Protein AF-A0A9E5UUB4-F1 (afdb_monomer)

Nearest PDB structures (foldseek):
  6s37-assembly1_B  TM=6.577E-01  e=2.632E+00  Pseudomonas putida KT2440
  7z3q-assembly2_C  TM=4.438E-01  e=1.078E+00  Homo sapiens
  7z3p-assembly1_A  TM=4.026E-01  e=1.205E+00  Mus musculus

Solvent-accessible surface area (backbone atoms only — not comparable to full-atom values): 4877 Å² total; per-residue (Å²): 133,86,65,63,69,60,49,54,52,47,62,77,74,43,54,73,56,52,51,28,48,55,49,12,52,55,25,32,54,49,12,38,51,27,39,50,54,19,71,79,42,62,73,69,62,14,54,52,31,36,50,54,12,52,54,26,38,49,53,12,43,55,31,14,54,76,66,30,69,70,52,30,53,51,52,53,52,51,40,52,50,56,46,51,53,51,56,57,55,58,67,74,73,115

Secondary structure (DSSP, 8-state):
---HHHHHHHHHHS-HHHHHHHHHHHHHHHHHHHHHHHHH--HHHHHHHHHHHHHHHHHHHHHHHTT-HHHHHHHHHHHHHHHHHHHHHHHTT-

Radius of gyration: 15.9 Å; Cα contacts (8 Å, |Δi|>4): 83; chains: 1; bounding box: 36×37×42 Å

Structure (mmCIF, N/CA/C/O backbone):
data_AF-A0A9E5UUB4-F1
#
_entry.id   AF-A0A9E5UUB4-F1
#
loop_
_atom_site.group_PDB
_atom_site.id
_atom_site.type_symbol
_atom_site.label_atom_id
_atom_site.label_alt_id
_atom_site.label_comp_id
_atom_site.label_asym_id
_atom_site.label_entity_id
_atom_site.label_seq_id
_atom_site.pdbx_PDB_ins_code
_atom_site.Cartn_x
_atom_site.Cartn_y
_atom_site.Cartn_z
_atom_site.occupancy
_atom_site.B_iso_or_equiv
_atom_site.auth_seq_id
_atom_site.auth_comp_id
_atom_site.auth_asym_id
_atom_site.auth_atom_id
_atom_site.pdbx_PDB_model_num
ATOM 1 N N . MET A 1 1 ? -0.481 -21.796 -6.052 1.00 86.88 1 MET A N 1
ATOM 2 C CA . MET A 1 1 ? 0.370 -22.142 -7.212 1.00 86.88 1 MET A CA 1
ATOM 3 C C . MET A 1 1 ? 0.819 -20.839 -7.854 1.00 86.88 1 MET A C 1
ATOM 5 O O . MET A 1 1 ? 0.017 -19.915 -7.868 1.00 86.88 1 MET A O 1
ATOM 9 N N . LEU A 1 2 ? 2.072 -20.733 -8.298 1.00 93.75 2 LEU A N 1
ATOM 10 C CA . LEU A 1 2 ? 2.581 -19.526 -8.962 1.00 93.75 2 LEU A CA 1
ATOM 11 C C . LEU A 1 2 ? 2.049 -19.446 -10.403 1.00 93.75 2 LEU A C 1
ATOM 13 O O . LEU A 1 2 ? 2.042 -20.464 -11.092 1.00 93.75 2 LEU A O 1
ATOM 17 N N . ASP A 1 3 ? 1.641 -18.256 -10.852 1.00 96.38 3 ASP A N 1
ATOM 18 C CA . ASP A 1 3 ? 1.212 -17.998 -12.236 1.00 96.38 3 ASP A CA 1
ATOM 19 C C . ASP A 1 3 ? 2.347 -17.336 -13.032 1.00 96.38 3 ASP A C 1
ATOM 21 O O . ASP A 1 3 ? 2.490 -16.113 -13.094 1.00 96.38 3 ASP A O 1
ATOM 25 N N . VAL A 1 4 ? 3.210 -18.178 -13.599 1.00 97.31 4 VAL A N 1
ATOM 26 C CA . VAL A 1 4 ? 4.411 -17.734 -14.319 1.00 97.31 4 VAL A CA 1
ATOM 27 C C . VAL A 1 4 ? 4.064 -17.062 -15.649 1.00 97.31 4 VAL A C 1
ATOM 29 O O . VAL A 1 4 ? 4.780 -16.157 -16.075 1.00 97.31 4 VAL A O 1
ATOM 32 N N . GLU A 1 5 ? 2.976 -17.462 -16.308 1.00 97.94 5 GLU A N 1
ATOM 33 C CA . GLU A 1 5 ? 2.600 -16.887 -17.602 1.00 97.94 5 GLU A CA 1
ATOM 34 C C . GLU A 1 5 ? 2.077 -15.459 -17.441 1.00 97.94 5 GLU A C 1
ATOM 36 O O . GLU A 1 5 ? 2.468 -14.573 -18.207 1.00 97.94 5 GLU A O 1
ATOM 41 N N . MET A 1 6 ? 1.301 -15.188 -16.386 1.00 96.44 6 MET A N 1
ATOM 42 C CA . MET A 1 6 ? 0.928 -13.813 -16.060 1.00 96.44 6 MET A CA 1
ATOM 43 C C . MET A 1 6 ? 2.149 -12.968 -15.668 1.00 96.44 6 MET A C 1
ATOM 45 O O . MET A 1 6 ? 2.271 -11.828 -16.118 1.00 96.44 6 MET A O 1
ATOM 49 N N . ALA A 1 7 ? 3.096 -13.523 -14.903 1.00 96.94 7 ALA A N 1
ATOM 50 C CA . ALA A 1 7 ? 4.324 -12.809 -14.543 1.00 96.94 7 ALA A CA 1
ATOM 51 C C . ALA A 1 7 ? 5.163 -12.432 -15.779 1.00 96.94 7 ALA A C 1
ATOM 53 O O . ALA A 1 7 ? 5.611 -11.293 -15.899 1.00 96.94 7 ALA A O 1
ATOM 54 N N . LYS A 1 8 ? 5.325 -13.347 -16.747 1.00 98.00 8 LYS A N 1
ATOM 55 C CA . LYS A 1 8 ? 5.992 -13.045 -18.028 1.00 98.00 8 LYS A CA 1
ATOM 56 C C . LYS A 1 8 ? 5.286 -11.921 -18.779 1.00 98.00 8 LYS A C 1
ATOM 58 O O . LYS A 1 8 ? 5.945 -11.034 -19.319 1.00 98.00 8 LYS A O 1
ATOM 63 N N . LEU A 1 9 ? 3.953 -11.951 -18.810 1.00 97.62 9 LEU A N 1
ATOM 64 C CA . LEU A 1 9 ? 3.166 -10.923 -19.478 1.00 97.62 9 LEU A CA 1
ATOM 65 C C . LEU A 1 9 ? 3.360 -9.551 -18.823 1.00 97.62 9 LEU A C 1
ATOM 67 O O . LEU A 1 9 ? 3.539 -8.564 -19.535 1.00 97.62 9 LEU A O 1
ATOM 71 N N . GLU A 1 10 ? 3.361 -9.480 -17.494 1.00 97.25 10 GLU A N 1
ATOM 72 C CA . GLU A 1 10 ? 3.618 -8.234 -16.771 1.00 97.25 10 GLU A CA 1
ATOM 73 C C . GLU A 1 10 ? 5.029 -7.703 -17.039 1.00 97.25 10 GLU A C 1
ATOM 75 O O . GLU A 1 10 ? 5.171 -6.549 -17.444 1.00 97.25 10 GLU A O 1
ATOM 80 N N . LEU A 1 11 ? 6.050 -8.560 -16.933 1.00 97.31 11 LEU A N 1
ATOM 81 C CA . LEU A 1 11 ? 7.446 -8.197 -17.205 1.00 97.31 11 LEU A CA 1
ATOM 82 C C . LEU A 1 11 ? 7.680 -7.754 -18.658 1.00 97.31 11 LEU A C 1
ATOM 84 O O . LEU A 1 11 ? 8.596 -6.983 -18.924 1.00 97.31 11 LEU A O 1
ATOM 88 N N . SER A 1 12 ? 6.852 -8.208 -19.605 1.00 98.00 12 SER A N 1
ATOM 89 C CA . SER A 1 12 ? 6.907 -7.744 -20.999 1.00 98.00 12 SER A CA 1
ATOM 90 C C . SER A 1 12 ? 6.280 -6.362 -21.225 1.00 98.00 12 SER A C 1
ATOM 92 O O . SER A 1 12 ? 6.506 -5.753 -22.269 1.00 98.00 12 SER A O 1
ATOM 94 N N . ARG A 1 13 ? 5.462 -5.875 -20.280 1.00 97.69 13 ARG A N 1
ATOM 95 C CA . ARG A 1 13 ? 4.647 -4.655 -20.424 1.00 97.69 13 ARG A CA 1
ATOM 96 C C . ARG A 1 13 ? 5.051 -3.527 -19.488 1.00 97.69 13 ARG A C 1
ATOM 98 O O . ARG A 1 13 ? 4.777 -2.374 -19.802 1.00 97.69 13 ARG A O 1
ATOM 105 N N . LYS A 1 14 ? 5.636 -3.854 -18.340 1.00 97.62 14 LYS A N 1
ATOM 106 C CA . LYS A 1 14 ? 5.956 -2.908 -17.275 1.00 97.62 14 LYS A CA 1
ATOM 107 C C . LYS A 1 14 ? 7.437 -2.959 -16.950 1.00 97.62 14 LYS A C 1
ATOM 109 O O . LYS A 1 14 ? 8.035 -4.034 -16.913 1.00 97.62 14 LYS A O 1
ATOM 114 N N . SER A 1 15 ? 8.018 -1.799 -16.667 1.00 97.88 15 SER A N 1
ATOM 115 C CA .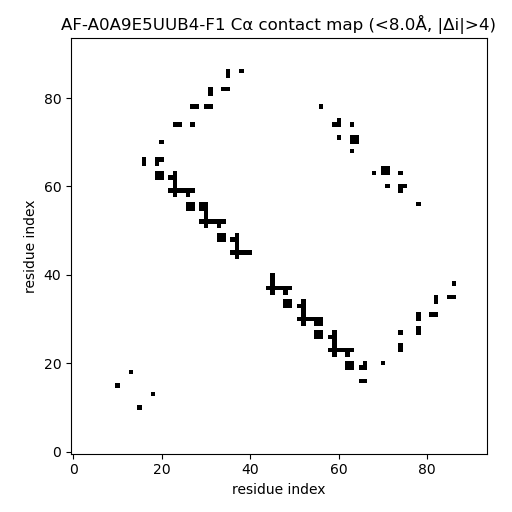 SER A 1 15 ? 9.333 -1.755 -16.038 1.00 97.88 15 SER A CA 1
ATOM 116 C C . SER A 1 15 ? 9.243 -2.202 -14.575 1.00 97.88 15 SER A C 1
ATOM 118 O O . SER A 1 15 ? 8.171 -2.193 -13.969 1.00 97.88 15 SER A O 1
ATOM 120 N N . LEU A 1 16 ? 10.385 -2.542 -13.973 1.00 95.81 16 LEU A N 1
ATOM 121 C CA . LEU A 1 16 ? 10.452 -2.823 -12.537 1.00 95.81 16 LEU A CA 1
ATOM 122 C C . LEU A 1 16 ? 9.928 -1.632 -11.708 1.00 95.81 16 LEU A C 1
ATOM 124 O O . LEU A 1 16 ? 9.190 -1.829 -10.748 1.00 95.81 16 LEU A O 1
ATOM 128 N N . SER A 1 17 ? 10.244 -0.403 -12.127 1.00 97.44 17 SER A N 1
ATOM 129 C CA . SER A 1 17 ? 9.758 0.830 -11.493 1.00 97.44 17 SER A CA 1
ATOM 130 C C . SER A 1 17 ? 8.229 0.951 -11.545 1.00 97.44 17 SER A C 1
ATOM 132 O O . SER A 1 17 ? 7.597 1.281 -10.540 1.00 97.44 17 SER A O 1
ATOM 134 N N . ASP A 1 18 ? 7.615 0.616 -12.684 1.00 98.00 18 ASP A N 1
ATOM 135 C CA . ASP A 1 18 ? 6.152 0.624 -12.829 1.00 98.00 18 ASP A CA 1
ATOM 136 C C . ASP A 1 18 ? 5.504 -0.438 -11.930 1.00 98.00 18 ASP A C 1
ATOM 138 O O . ASP A 1 18 ? 4.508 -0.167 -11.265 1.00 98.00 18 ASP A O 1
ATOM 142 N N . ILE A 1 19 ? 6.103 -1.632 -11.845 1.00 98.25 19 ILE A N 1
ATOM 143 C CA . ILE A 1 19 ? 5.627 -2.711 -10.966 1.00 98.25 19 ILE A CA 1
ATOM 144 C C . ILE A 1 19 ? 5.681 -2.276 -9.496 1.00 98.25 19 ILE A C 1
ATOM 146 O O . ILE A 1 19 ? 4.704 -2.461 -8.766 1.00 98.25 19 ILE A O 1
ATOM 150 N N . HIS A 1 20 ? 6.788 -1.672 -9.049 1.00 97.94 20 HIS A N 1
ATOM 151 C CA . HIS A 1 20 ? 6.885 -1.137 -7.688 1.00 97.94 20 HIS A CA 1
ATOM 152 C C . HIS A 1 20 ? 5.888 -0.002 -7.445 1.00 97.94 20 HIS A C 1
ATOM 154 O O . HIS A 1 20 ? 5.276 0.036 -6.380 1.00 97.94 20 HIS A O 1
ATOM 160 N N . THR A 1 21 ? 5.666 0.869 -8.432 1.00 98.06 21 THR A N 1
ATOM 161 C CA . THR A 1 21 ? 4.676 1.950 -8.337 1.00 98.06 21 THR A CA 1
ATOM 162 C C . THR A 1 21 ? 3.264 1.401 -8.140 1.00 98.06 21 THR A C 1
ATOM 164 O O . THR A 1 21 ? 2.589 1.771 -7.179 1.00 98.06 21 THR A O 1
ATOM 167 N N . ASP A 1 22 ? 2.828 0.472 -8.993 1.00 98.00 22 ASP A N 1
ATOM 168 C CA . ASP A 1 22 ? 1.507 -0.158 -8.890 1.00 98.00 22 ASP A CA 1
ATOM 169 C C . ASP A 1 22 ? 1.339 -0.909 -7.564 1.00 98.00 22 ASP A C 1
ATOM 171 O O . ASP A 1 22 ? 0.285 -0.857 -6.923 1.00 98.00 22 ASP A O 1
ATOM 175 N N . THR A 1 23 ? 2.392 -1.606 -7.132 1.00 98.00 23 THR A N 1
ATOM 176 C CA . THR A 1 23 ? 2.368 -2.385 -5.892 1.00 98.00 23 THR A CA 1
ATOM 177 C C . THR A 1 23 ? 2.289 -1.482 -4.663 1.00 98.00 23 THR A C 1
ATOM 179 O O . THR A 1 23 ? 1.496 -1.761 -3.762 1.00 98.00 23 THR A O 1
ATOM 182 N N . ALA A 1 24 ? 3.025 -0.365 -4.651 1.00 98.12 24 ALA A N 1
ATOM 183 C CA . ALA A 1 24 ? 2.950 0.636 -3.592 1.00 98.12 24 ALA A CA 1
ATOM 184 C C . ALA A 1 24 ? 1.523 1.183 -3.439 1.00 98.12 24 ALA A C 1
ATOM 186 O O . ALA A 1 24 ? 0.963 1.150 -2.343 1.00 98.12 24 ALA A O 1
ATOM 187 N N . TRP A 1 25 ? 0.886 1.595 -4.541 1.00 98.06 25 TRP A N 1
ATOM 188 C CA . TRP A 1 25 ? -0.497 2.089 -4.516 1.00 98.06 25 TRP A CA 1
ATOM 189 C C . TRP A 1 25 ? -1.508 1.026 -4.084 1.00 98.06 25 TRP A C 1
ATOM 191 O O . TRP A 1 25 ? -2.452 1.326 -3.347 1.00 98.06 25 TRP A O 1
ATOM 201 N N . LYS A 1 26 ? -1.312 -0.231 -4.494 1.00 98.31 26 LYS A N 1
ATOM 202 C CA . LYS A 1 26 ? -2.173 -1.346 -4.084 1.00 98.31 26 LYS A CA 1
ATOM 203 C C . LYS A 1 26 ? -2.111 -1.591 -2.576 1.00 98.31 26 LYS A C 1
ATOM 205 O O . LYS A 1 26 ? -3.151 -1.821 -1.959 1.00 98.31 26 LYS A O 1
ATOM 210 N N . TRP A 1 27 ? -0.921 -1.541 -1.981 1.00 98.50 27 TRP A N 1
ATOM 211 C CA . TRP A 1 27 ? -0.756 -1.666 -0.533 1.00 98.50 27 TRP A CA 1
ATOM 212 C C . TRP A 1 27 ? -1.276 -0.441 0.222 1.00 98.50 27 TRP A C 1
ATOM 214 O O . TRP A 1 27 ? -2.004 -0.616 1.196 1.00 98.50 27 TRP A O 1
ATOM 224 N N . ALA A 1 28 ? -1.033 0.775 -0.275 1.00 97.75 28 ALA A N 1
ATOM 225 C CA . ALA A 1 28 ? -1.585 1.996 0.315 1.00 97.75 28 ALA A CA 1
ATOM 226 C C . ALA A 1 28 ? -3.121 1.975 0.337 1.00 97.75 28 ALA A C 1
ATOM 228 O O . ALA A 1 28 ? -3.734 2.255 1.361 1.00 97.75 28 ALA A O 1
ATOM 229 N N . SER A 1 29 ? -3.753 1.518 -0.749 1.00 97.44 29 SER A N 1
ATOM 230 C CA . SER A 1 29 ? -5.214 1.362 -0.815 1.00 97.44 29 SER A CA 1
ATOM 231 C C . SER A 1 29 ? -5.741 0.391 0.250 1.00 97.44 29 SER A C 1
ATOM 233 O O . SER A 1 29 ? -6.783 0.628 0.860 1.00 97.44 29 SER A O 1
ATOM 235 N N . ARG A 1 30 ? -5.015 -0.707 0.504 1.00 98.31 30 ARG A N 1
ATOM 236 C CA . ARG A 1 30 ? -5.355 -1.659 1.575 1.00 98.31 30 ARG A CA 1
ATOM 237 C C . ARG A 1 30 ? -5.178 -1.032 2.955 1.00 98.31 30 ARG A C 1
ATOM 239 O O . ARG A 1 30 ? -6.015 -1.281 3.817 1.00 98.31 30 ARG A O 1
ATOM 246 N N . ALA A 1 31 ? -4.136 -0.223 3.149 1.00 97.75 31 ALA A N 1
ATOM 247 C CA . ALA A 1 31 ? -3.915 0.522 4.384 1.00 97.75 31 ALA A CA 1
ATOM 248 C C . ALA A 1 31 ? -5.079 1.483 4.665 1.00 97.75 31 ALA A C 1
ATOM 250 O O . ALA A 1 31 ? -5.690 1.386 5.729 1.00 97.75 31 ALA A O 1
ATOM 251 N N . CYS A 1 32 ? -5.462 2.318 3.687 1.00 96.56 32 CYS A N 1
ATOM 252 C CA . CYS A 1 32 ? -6.621 3.212 3.790 1.00 96.56 32 CYS A CA 1
ATOM 253 C C . CYS A 1 32 ? -7.890 2.443 4.176 1.00 96.56 32 CYS A C 1
ATOM 255 O O . CYS A 1 32 ? -8.554 2.791 5.151 1.00 96.56 32 CYS A O 1
ATOM 257 N N . ALA A 1 33 ? -8.200 1.359 3.457 1.00 96.44 33 ALA A N 1
ATOM 258 C CA . ALA A 1 33 ? -9.384 0.550 3.730 1.00 96.44 33 ALA A CA 1
ATOM 259 C C . ALA A 1 33 ? -9.357 -0.069 5.139 1.00 96.44 33 ALA A C 1
ATOM 261 O O . ALA A 1 33 ? -10.366 -0.059 5.840 1.00 96.44 33 ALA A O 1
ATOM 262 N N . ALA A 1 34 ? -8.210 -0.587 5.587 1.00 97.00 34 ALA A N 1
ATOM 263 C CA . ALA A 1 34 ? -8.071 -1.150 6.927 1.00 97.00 34 ALA A CA 1
ATOM 264 C C . ALA A 1 34 ? -8.257 -0.084 8.016 1.00 97.00 34 ALA A C 1
ATOM 266 O O . ALA A 1 34 ? -8.978 -0.322 8.987 1.00 97.00 34 ALA A O 1
ATOM 267 N N . PHE A 1 35 ? -7.687 1.108 7.832 1.00 96.12 35 PHE A N 1
ATOM 268 C CA . PHE A 1 35 ? -7.896 2.215 8.756 1.00 96.12 35 PHE A CA 1
ATOM 269 C C . PHE A 1 35 ? -9.359 2.656 8.805 1.00 96.12 35 PHE A C 1
ATOM 271 O O . PHE A 1 35 ? -9.893 2.801 9.902 1.00 96.12 35 PHE A O 1
ATOM 278 N N . GLN A 1 36 ? -10.034 2.791 7.662 1.00 93.62 36 GLN A N 1
ATOM 279 C CA . GLN A 1 36 ? -11.461 3.131 7.608 1.00 93.62 36 GLN A CA 1
ATOM 280 C C . GLN A 1 36 ? -12.321 2.091 8.336 1.00 93.62 36 GLN A C 1
ATOM 282 O O . GLN A 1 36 ? -13.061 2.447 9.249 1.00 93.62 36 GLN A O 1
ATOM 287 N N . ILE A 1 37 ? -12.134 0.799 8.042 1.00 94.88 37 ILE A N 1
ATOM 288 C CA . ILE A 1 37 ? -12.837 -0.290 8.742 1.00 94.88 37 ILE A CA 1
ATOM 289 C C . ILE A 1 37 ? -12.549 -0.239 10.251 1.00 94.88 37 ILE A C 1
ATOM 291 O O . ILE A 1 37 ? -13.438 -0.475 11.063 1.00 94.88 37 ILE A O 1
ATOM 295 N N . SER A 1 38 ? -11.324 0.103 10.666 1.00 96.06 38 SER A N 1
ATOM 296 C CA . SER A 1 38 ? -10.996 0.225 12.093 1.00 96.06 38 SER A CA 1
ATOM 297 C C . SER A 1 38 ? -11.820 1.305 12.809 1.00 96.06 38 SER A C 1
ATOM 299 O O . SER A 1 38 ? -12.090 1.169 14.003 1.00 96.06 38 SER A O 1
ATOM 301 N N . LEU A 1 39 ? -12.249 2.357 12.103 1.00 93.56 39 LEU A N 1
ATOM 302 C CA . LEU A 1 39 ? -13.089 3.412 12.671 1.00 93.56 39 LEU A CA 1
ATOM 303 C C . LEU A 1 39 ? -14.525 2.939 12.932 1.00 93.56 39 LEU A C 1
ATOM 305 O O . LEU A 1 39 ? -15.152 3.418 13.872 1.00 93.56 39 LEU A O 1
ATOM 309 N N . GLU A 1 40 ? -15.009 1.974 12.150 1.00 93.19 40 GLU A N 1
ATOM 310 C CA . GLU A 1 40 ? -16.339 1.362 12.284 1.00 93.19 40 GLU A CA 1
ATOM 311 C C . GLU A 1 40 ? -16.388 0.273 13.373 1.00 93.19 40 GLU A C 1
ATOM 313 O O . GLU A 1 40 ? -17.459 -0.133 13.826 1.00 93.19 40 GLU A O 1
ATOM 318 N N . LEU A 1 41 ? -15.223 -0.220 13.802 1.00 94.44 41 LEU A N 1
ATOM 319 C CA . LEU A 1 41 ? -15.085 -1.282 14.796 1.00 94.44 41 LEU A CA 1
ATOM 320 C C . LEU A 1 41 ? -14.874 -0.729 16.214 1.00 94.44 41 LEU A C 1
ATOM 322 O O . LEU A 1 41 ? -14.520 0.429 16.432 1.00 94.44 41 LEU A O 1
ATOM 326 N N . THR A 1 42 ? -15.030 -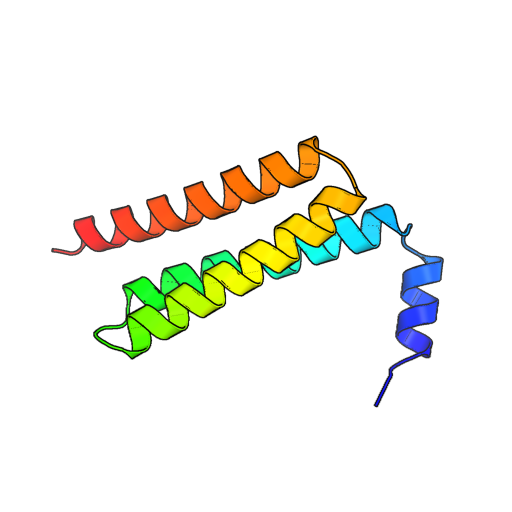1.598 17.217 1.00 94.44 42 THR A N 1
ATOM 327 C CA . THR A 1 42 ? -14.761 -1.281 18.628 1.00 94.44 42 THR A CA 1
ATOM 328 C C . THR A 1 42 ? -13.868 -2.331 19.291 1.00 94.44 42 THR A C 1
ATOM 330 O O . THR A 1 42 ? -13.675 -3.439 18.779 1.00 94.44 42 THR A O 1
ATOM 333 N N . GLY A 1 43 ? -13.286 -1.967 20.439 1.00 93.75 43 GLY A N 1
ATOM 334 C CA . GLY A 1 43 ? -12.471 -2.865 21.258 1.00 93.75 43 GLY A CA 1
ATOM 335 C C . GLY A 1 43 ? -11.270 -3.455 20.512 1.00 93.75 43 GLY A C 1
ATOM 336 O O . GLY A 1 43 ? -10.599 -2.772 19.742 1.00 93.75 43 GLY A O 1
ATOM 337 N N . VAL A 1 44 ? -11.007 -4.743 20.740 1.00 95.31 44 VAL A N 1
ATOM 338 C CA . VAL A 1 44 ? -9.841 -5.452 20.181 1.00 95.31 44 VAL A CA 1
ATOM 339 C C . VAL A 1 44 ? -9.863 -5.486 18.649 1.00 95.31 44 VAL A C 1
ATOM 341 O O . VAL A 1 44 ? -8.822 -5.307 18.025 1.00 95.31 44 VAL A O 1
ATOM 344 N N . ASN A 1 45 ? -11.036 -5.644 18.029 1.00 95.31 45 ASN A N 1
ATOM 345 C CA . ASN A 1 45 ? -11.153 -5.716 16.568 1.00 95.31 45 ASN A CA 1
ATOM 346 C C . ASN A 1 45 ? -10.728 -4.407 15.890 1.00 95.31 45 ASN A C 1
ATOM 348 O O . ASN A 1 45 ? -10.093 -4.444 14.838 1.00 95.31 45 ASN A O 1
ATOM 352 N N . LYS A 1 46 ? -11.015 -3.258 16.519 1.00 95.75 46 LYS A N 1
ATOM 353 C CA . LYS A 1 46 ? -10.513 -1.954 16.066 1.00 95.75 46 LYS A CA 1
ATOM 354 C C . LYS A 1 46 ? -8.989 -1.916 16.077 1.00 95.75 46 LYS A C 1
ATOM 356 O O . LYS A 1 46 ? -8.385 -1.574 15.067 1.00 95.75 46 LYS A O 1
ATOM 361 N N . SER A 1 47 ? -8.372 -2.293 17.197 1.00 94.94 47 SER A N 1
ATOM 362 C CA . SER A 1 47 ? -6.912 -2.297 17.331 1.00 94.94 47 SER A CA 1
ATOM 363 C C . SER A 1 47 ? -6.240 -3.241 16.333 1.00 94.94 47 SER A C 1
ATOM 365 O O . SER A 1 47 ? -5.250 -2.857 15.719 1.00 94.94 47 SER A O 1
ATOM 367 N N . LEU A 1 48 ? -6.800 -4.438 16.125 1.00 97.75 48 LEU A N 1
ATOM 368 C CA . LEU A 1 48 ? -6.289 -5.397 15.143 1.00 97.75 48 LEU A CA 1
ATOM 369 C C . LEU A 1 48 ? -6.359 -4.832 13.724 1.00 97.75 48 LEU A C 1
ATOM 371 O O . LEU A 1 48 ? -5.354 -4.828 13.020 1.00 97.75 48 LEU A O 1
ATOM 375 N N . LYS A 1 49 ? -7.512 -4.286 13.322 1.00 97.81 49 LYS A N 1
ATOM 376 C CA . LYS A 1 49 ? -7.672 -3.739 11.971 1.00 97.81 49 LYS A CA 1
ATOM 377 C C . LYS A 1 49 ? -6.797 -2.511 11.727 1.00 97.81 49 LYS A C 1
ATOM 379 O O . LYS A 1 49 ? -6.261 -2.344 10.636 1.00 97.81 49 LYS A O 1
ATOM 384 N N . PHE A 1 50 ? -6.613 -1.678 12.748 1.00 95.25 50 PHE A N 1
ATOM 385 C CA . PHE A 1 50 ? -5.686 -0.555 12.676 1.00 95.25 50 PHE A CA 1
ATOM 386 C C . PHE A 1 50 ? -4.235 -1.030 12.514 1.00 95.25 50 PHE A C 1
ATOM 388 O O . PHE A 1 50 ? -3.522 -0.502 11.665 1.00 95.25 50 PHE A O 1
ATOM 395 N N . SER A 1 51 ? -3.816 -2.056 13.264 1.00 97.38 51 SER A N 1
ATOM 396 C CA . SER A 1 51 ? -2.486 -2.665 13.119 1.00 97.38 51 SER A CA 1
ATOM 397 C C . SER A 1 51 ? -2.267 -3.231 11.713 1.00 97.38 51 SER A C 1
ATOM 399 O O . SER A 1 51 ? -1.244 -2.941 11.106 1.00 97.38 51 SER A O 1
ATOM 401 N N . GLU A 1 52 ? -3.247 -3.949 11.150 1.00 98.19 52 GLU A N 1
ATOM 402 C CA . GLU A 1 52 ? -3.173 -4.433 9.760 1.00 98.19 52 GLU A CA 1
ATOM 403 C C . GLU A 1 52 ? -2.970 -3.282 8.761 1.00 98.19 52 GLU A C 1
ATOM 405 O O . GLU A 1 52 ? -2.212 -3.408 7.800 1.00 98.19 52 GLU A O 1
ATOM 410 N N . GLY A 1 53 ? -3.623 -2.137 8.988 1.00 97.44 53 GLY A N 1
ATOM 411 C CA . GLY A 1 53 ? -3.421 -0.945 8.168 1.00 97.44 53 GLY A CA 1
ATOM 412 C C . GLY A 1 53 ? -1.996 -0.393 8.252 1.00 97.44 53 GLY A C 1
ATOM 413 O O . GLY A 1 53 ? -1.448 0.031 7.235 1.00 97.44 53 GLY A O 1
ATOM 414 N N . GLN A 1 54 ? -1.367 -0.440 9.432 1.00 97.25 54 GLN A N 1
ATOM 415 C CA . GLN A 1 54 ? 0.035 -0.042 9.598 1.00 97.25 54 GLN A CA 1
ATOM 416 C C . GLN A 1 54 ? 0.981 -0.977 8.843 1.00 97.25 54 GLN A C 1
ATOM 418 O O . GLN A 1 54 ? 1.890 -0.488 8.172 1.00 97.25 54 GLN A O 1
ATOM 423 N N . ASP A 1 55 ? 0.732 -2.286 8.889 1.00 98.38 55 ASP A N 1
ATOM 424 C CA . ASP A 1 55 ? 1.525 -3.276 8.154 1.00 98.38 55 ASP A CA 1
ATOM 425 C C . ASP A 1 55 ? 1.435 -3.027 6.640 1.00 98.38 55 ASP A C 1
ATOM 427 O O . ASP A 1 55 ? 2.451 -2.928 5.953 1.00 98.38 55 ASP A O 1
ATOM 431 N N . TYR A 1 56 ? 0.223 -2.811 6.114 1.00 98.44 56 TYR A N 1
ATOM 432 C CA . TYR A 1 56 ? 0.023 -2.486 4.697 1.00 98.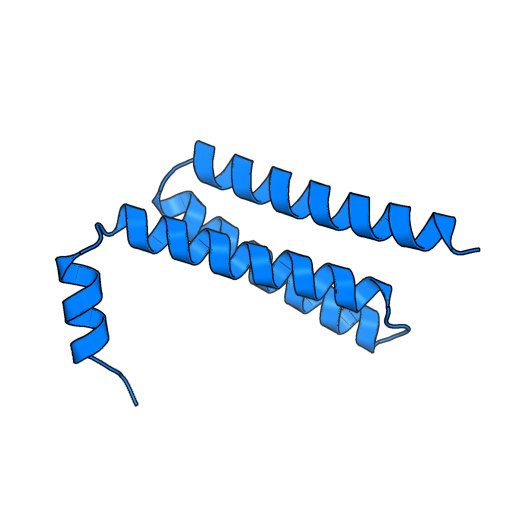44 56 TYR A CA 1
ATOM 433 C C . TYR A 1 56 ? 0.664 -1.160 4.289 1.00 98.44 56 TYR A C 1
ATOM 435 O O . TYR A 1 56 ? 1.184 -1.044 3.179 1.00 98.44 56 TYR A O 1
ATOM 443 N N . LEU A 1 57 ? 0.654 -0.155 5.166 1.00 97.69 57 LEU A N 1
ATOM 444 C CA . LEU A 1 57 ? 1.362 1.095 4.910 1.00 97.69 57 LEU A CA 1
ATOM 445 C C . LEU A 1 57 ? 2.881 0.870 4.876 1.00 97.69 57 LEU A C 1
ATOM 447 O O . LEU A 1 57 ? 3.556 1.463 4.039 1.00 97.69 57 LEU A O 1
ATOM 451 N N . GLY A 1 58 ? 3.417 0.004 5.740 1.00 97.00 58 GLY A N 1
ATOM 452 C CA . GLY A 1 58 ? 4.821 -0.411 5.706 1.00 97.00 58 GLY A CA 1
ATOM 453 C C . GLY A 1 58 ? 5.220 -0.986 4.345 1.00 97.00 58 GLY A C 1
ATOM 454 O O . GLY A 1 58 ? 6.142 -0.473 3.712 1.00 97.00 58 GLY A O 1
ATOM 455 N N . GLU A 1 59 ? 4.453 -1.958 3.846 1.00 98.50 59 GLU A N 1
ATOM 456 C CA . GLU A 1 59 ? 4.647 -2.559 2.516 1.00 98.50 59 GLU A CA 1
ATOM 457 C C . GLU A 1 59 ? 4.573 -1.511 1.393 1.00 98.50 59 GLU A C 1
ATOM 459 O O . GLU A 1 59 ? 5.406 -1.473 0.483 1.00 98.50 59 GLU A O 1
ATOM 464 N N . ALA A 1 60 ? 3.597 -0.600 1.464 1.00 98.31 60 ALA A N 1
ATOM 465 C CA . ALA A 1 60 ? 3.451 0.471 0.483 1.00 98.31 60 ALA A CA 1
ATOM 466 C C . ALA A 1 60 ? 4.695 1.369 0.426 1.00 98.31 60 ALA A C 1
ATOM 468 O O . ALA A 1 60 ? 5.183 1.690 -0.661 1.00 98.31 60 ALA A O 1
ATOM 469 N N . LYS A 1 61 ? 5.225 1.748 1.595 1.00 97.88 61 LYS A N 1
ATOM 470 C CA . LYS A 1 61 ? 6.434 2.571 1.717 1.00 97.88 61 LYS A CA 1
ATOM 471 C C . LYS A 1 61 ? 7.672 1.845 1.212 1.00 97.88 61 LYS A C 1
ATOM 473 O O . LYS A 1 61 ? 8.484 2.462 0.524 1.00 97.88 61 LYS A O 1
ATOM 478 N N . GLU A 1 62 ? 7.807 0.552 1.504 1.00 98.06 62 GLU A N 1
ATOM 479 C CA . GLU A 1 62 ? 8.924 -0.251 1.011 1.00 98.06 62 GLU A CA 1
ATOM 480 C C . GLU A 1 62 ? 8.952 -0.246 -0.520 1.00 98.06 62 GLU A C 1
ATOM 482 O O . GLU A 1 62 ? 9.954 0.159 -1.111 1.00 98.06 62 GLU A O 1
ATOM 487 N N . HIS A 1 63 ? 7.834 -0.570 -1.175 1.00 98.00 63 HIS A N 1
ATOM 488 C CA . HIS A 1 63 ? 7.757 -0.542 -2.636 1.00 98.00 63 HIS A CA 1
ATOM 489 C C . HIS A 1 63 ? 7.956 0.866 -3.212 1.00 98.00 63 HIS A C 1
ATOM 491 O O . HIS A 1 63 ? 8.673 1.017 -4.201 1.00 98.00 63 HIS A O 1
ATOM 497 N N . ALA A 1 64 ? 7.387 1.901 -2.590 1.00 97.25 64 ALA A N 1
ATOM 498 C CA . ALA A 1 64 ? 7.566 3.280 -3.037 1.00 97.25 64 ALA A CA 1
ATOM 499 C C . ALA A 1 64 ? 9.036 3.730 -2.967 1.00 97.25 64 ALA A C 1
ATOM 501 O O . ALA A 1 64 ? 9.521 4.416 -3.870 1.00 97.25 64 ALA A O 1
ATOM 502 N N . SER A 1 65 ? 9.766 3.297 -1.933 1.00 96.94 65 SER A N 1
ATOM 503 C CA . SER A 1 65 ? 11.183 3.624 -1.747 1.00 96.94 65 SER A CA 1
ATOM 504 C C . SER A 1 65 ? 12.087 3.054 -2.846 1.00 96.94 65 SER A C 1
ATOM 506 O O . SER A 1 65 ? 13.099 3.672 -3.173 1.00 96.94 65 SER A O 1
ATOM 508 N N . GLN A 1 66 ? 11.691 1.938 -3.475 1.00 97.12 66 GLN A N 1
ATOM 509 C CA . GLN A 1 66 ? 12.406 1.346 -4.616 1.00 97.12 66 GLN A CA 1
ATOM 510 C C . GLN A 1 66 ? 12.287 2.192 -5.896 1.00 97.12 66 GLN A C 1
ATOM 512 O O . GLN A 1 66 ? 13.096 2.043 -6.809 1.00 97.12 66 GLN A O 1
ATOM 517 N N . VAL A 1 67 ? 11.287 3.078 -5.974 1.00 95.88 67 VAL A N 1
ATOM 518 C CA . VAL A 1 67 ? 11.071 3.996 -7.106 1.00 95.88 67 VAL A CA 1
ATOM 519 C C . VAL A 1 67 ? 11.734 5.345 -6.838 1.00 95.88 67 VAL A C 1
ATOM 521 O O . VAL A 1 67 ? 12.411 5.893 -7.707 1.00 95.88 67 VAL A O 1
ATOM 524 N N . GLY A 1 68 ? 11.540 5.893 -5.635 1.00 93.38 68 GLY A N 1
ATOM 525 C CA . GLY A 1 68 ? 12.165 7.141 -5.205 1.00 93.38 68 GLY A CA 1
ATOM 526 C C . GLY A 1 68 ? 11.376 7.895 -4.134 1.00 93.38 68 GLY A C 1
ATOM 527 O O . GLY A 1 68 ? 10.201 7.628 -3.878 1.00 93.38 68 GLY A O 1
ATOM 528 N N . SER A 1 69 ? 12.022 8.897 -3.532 1.00 91.94 69 SER A N 1
ATOM 529 C CA . SER A 1 69 ? 11.476 9.674 -2.407 1.00 91.94 69 SER A CA 1
ATOM 530 C C . SER A 1 69 ? 10.164 10.397 -2.724 1.00 91.94 69 SER A C 1
ATOM 532 O O . SER A 1 69 ? 9.302 10.491 -1.857 1.00 91.94 69 SER A O 1
ATOM 534 N N . ILE A 1 70 ? 9.971 10.850 -3.968 1.00 94.81 70 ILE A N 1
ATOM 535 C CA . ILE A 1 70 ? 8.740 11.545 -4.379 1.00 94.81 70 ILE A CA 1
ATOM 536 C C . ILE A 1 70 ? 7.522 10.615 -4.299 1.00 94.81 70 ILE A C 1
ATOM 538 O O . ILE A 1 70 ? 6.442 11.048 -3.904 1.00 94.81 70 ILE A O 1
ATOM 542 N N . LEU A 1 71 ? 7.657 9.344 -4.698 1.00 94.81 71 LEU A N 1
ATOM 543 C CA . LEU A 1 71 ? 6.535 8.407 -4.610 1.00 94.81 71 LEU A CA 1
ATOM 544 C C . LEU A 1 71 ? 6.236 8.059 -3.149 1.00 94.81 71 LEU A C 1
ATOM 546 O O . LEU A 1 71 ? 5.070 7.998 -2.773 1.00 94.81 71 LEU A O 1
ATOM 550 N N . LEU A 1 72 ? 7.277 7.886 -2.331 1.00 93.56 72 LEU A N 1
ATOM 551 C CA . LEU A 1 72 ? 7.135 7.640 -0.897 1.00 93.56 72 LEU A CA 1
ATOM 552 C C . LEU A 1 72 ? 6.329 8.753 -0.210 1.00 93.56 72 LEU A C 1
ATOM 554 O O . LEU A 1 72 ? 5.346 8.464 0.468 1.00 93.56 72 LEU A O 1
ATOM 558 N N . GLU A 1 73 ? 6.687 10.014 -0.460 1.00 93.81 73 GLU A N 1
ATOM 559 C CA . GLU A 1 73 ? 5.977 11.177 0.084 1.00 93.81 73 GLU A CA 1
ATOM 560 C C . GLU A 1 73 ? 4.506 11.209 -0.366 1.00 93.81 73 GLU A C 1
ATOM 562 O O . GLU A 1 73 ? 3.604 11.428 0.443 1.00 93.81 73 GLU A O 1
ATOM 567 N N . LYS A 1 74 ? 4.229 10.912 -1.644 1.00 95.81 74 LYS A N 1
ATOM 568 C CA . LYS A 1 74 ? 2.850 10.839 -2.160 1.00 95.81 74 LYS A CA 1
ATOM 569 C C . LYS A 1 74 ? 2.010 9.775 -1.455 1.00 95.81 74 LYS A C 1
ATOM 571 O O . LYS A 1 74 ? 0.841 10.030 -1.176 1.00 95.81 74 LYS A O 1
ATOM 576 N N . ILE A 1 75 ? 2.584 8.604 -1.179 1.00 95.38 75 ILE A N 1
ATOM 577 C CA . ILE A 1 75 ? 1.900 7.510 -0.473 1.00 95.38 75 ILE A CA 1
ATOM 578 C C . ILE A 1 75 ? 1.567 7.920 0.965 1.00 95.38 75 ILE A C 1
ATOM 580 O O . ILE A 1 75 ? 0.453 7.672 1.433 1.00 95.38 75 ILE A O 1
ATOM 584 N N . GLU A 1 76 ? 2.501 8.576 1.656 1.00 90.06 76 GLU A N 1
ATOM 585 C CA . GLU A 1 76 ? 2.296 9.070 3.020 1.00 90.06 76 GLU A CA 1
ATOM 586 C C . GLU A 1 76 ? 1.190 10.123 3.093 1.00 90.06 76 GLU A C 1
ATOM 588 O O . GLU A 1 76 ? 0.279 9.998 3.914 1.00 90.06 76 GLU A O 1
ATOM 593 N N . ILE A 1 77 ? 1.238 11.118 2.202 1.00 92.38 77 ILE A N 1
ATOM 594 C CA . ILE A 1 77 ? 0.237 12.188 2.139 1.00 92.38 77 ILE A CA 1
ATOM 595 C C . ILE A 1 77 ? -1.146 11.613 1.828 1.00 92.38 7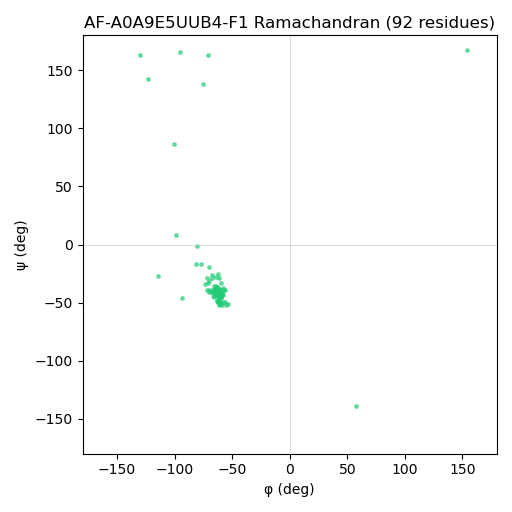7 ILE A C 1
ATOM 597 O O . ILE A 1 77 ? -2.097 11.908 2.549 1.00 92.38 77 ILE A O 1
ATOM 601 N N . ALA A 1 78 ? -1.264 10.780 0.789 1.00 92.00 78 ALA A N 1
ATOM 602 C CA . ALA A 1 78 ? -2.552 10.233 0.364 1.00 92.00 78 ALA A CA 1
ATOM 603 C C . ALA A 1 78 ? -3.199 9.380 1.465 1.00 92.00 78 ALA A C 1
ATOM 605 O O . ALA A 1 78 ? -4.358 9.593 1.812 1.00 92.00 78 ALA A O 1
ATOM 606 N N . THR A 1 79 ? -2.430 8.470 2.072 1.00 90.56 79 THR A N 1
ATOM 607 C CA . THR A 1 79 ? -2.951 7.582 3.123 1.00 90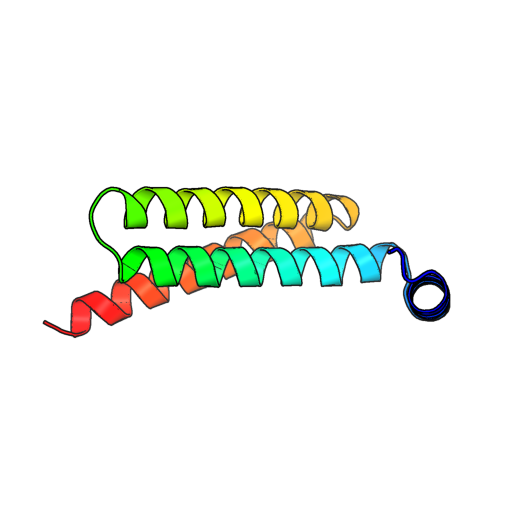.56 79 THR A CA 1
ATOM 608 C C . THR A 1 79 ? -3.370 8.366 4.369 1.00 90.56 79 THR A C 1
ATOM 610 O O . THR A 1 79 ? -4.391 8.061 4.986 1.00 90.56 79 THR A O 1
ATOM 613 N N . GLY A 1 80 ? -2.595 9.389 4.745 1.00 86.25 80 GLY A N 1
ATOM 614 C CA . GLY A 1 80 ? -2.923 10.259 5.873 1.00 86.25 80 GLY A CA 1
ATOM 615 C C . GLY A 1 80 ? -4.183 11.090 5.631 1.00 86.25 80 GLY A C 1
ATOM 616 O O . GLY A 1 80 ? -5.043 11.157 6.509 1.00 86.25 80 GLY A O 1
ATOM 617 N N . GLN A 1 81 ? -4.313 11.683 4.442 1.00 87.19 81 GLN A N 1
ATOM 618 C CA . GLN A 1 81 ? -5.474 12.492 4.068 1.00 87.19 81 GLN A CA 1
ATOM 619 C C . GLN A 1 81 ? -6.762 11.658 4.060 1.00 87.19 81 GLN A C 1
ATOM 621 O O . GLN A 1 81 ? -7.724 12.035 4.726 1.00 87.19 81 GLN A O 1
ATOM 626 N N . ASP A 1 82 ? -6.754 10.491 3.409 1.00 86.62 82 ASP A N 1
ATOM 627 C CA . ASP A 1 82 ? -7.925 9.604 3.341 1.00 86.62 82 ASP A CA 1
ATOM 628 C C . ASP A 1 82 ? -8.390 9.144 4.730 1.00 86.62 82 ASP A C 1
ATOM 630 O O . ASP A 1 82 ? -9.592 9.044 4.997 1.00 86.62 82 ASP A O 1
ATOM 634 N N . PHE A 1 83 ? -7.449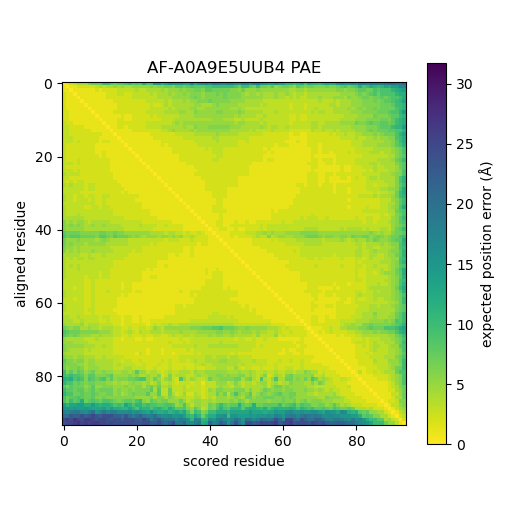 8.856 5.635 1.00 84.31 83 PHE A N 1
ATOM 635 C CA . PHE A 1 83 ? -7.787 8.485 7.007 1.00 84.31 83 PHE A CA 1
ATOM 636 C C . PHE A 1 83 ? -8.422 9.648 7.777 1.00 84.31 83 PHE A C 1
ATOM 638 O O . PHE A 1 83 ? -9.424 9.454 8.470 1.00 84.31 83 PHE 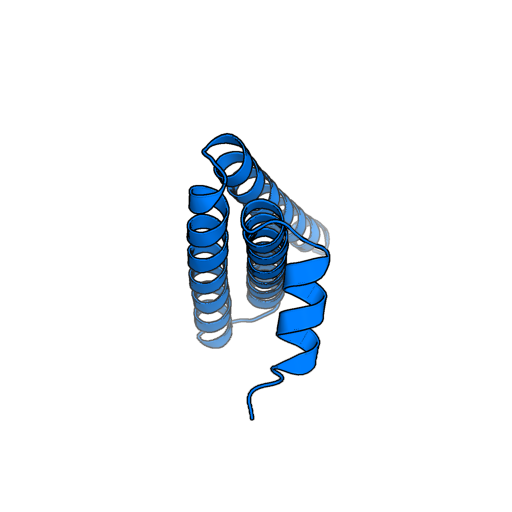A O 1
ATOM 645 N N . MET A 1 84 ? -7.865 10.855 7.647 1.00 84.69 84 MET A N 1
ATOM 646 C CA . MET A 1 84 ? -8.403 12.051 8.298 1.00 84.69 84 MET A CA 1
ATOM 647 C C . MET A 1 84 ? -9.796 12.407 7.778 1.00 84.69 84 MET A C 1
ATOM 649 O O . MET A 1 84 ? -10.681 12.715 8.577 1.00 84.69 84 MET A O 1
ATOM 653 N N . ASP A 1 85 ? -10.020 12.315 6.469 1.00 86.25 85 ASP A N 1
ATOM 654 C CA . ASP A 1 85 ? -11.328 12.580 5.868 1.00 86.25 85 ASP A CA 1
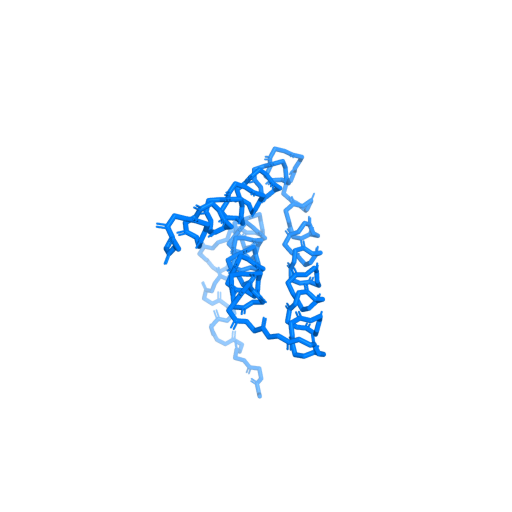ATOM 655 C C . ASP A 1 85 ? -12.384 11.583 6.359 1.00 86.25 85 ASP A C 1
ATOM 657 O O . ASP A 1 85 ? -13.494 11.981 6.730 1.00 86.25 85 ASP A O 1
ATOM 661 N N . ALA A 1 86 ? -12.027 10.299 6.459 1.00 82.00 86 ALA A N 1
ATOM 662 C CA . ALA A 1 86 ? -12.902 9.283 7.033 1.00 82.00 86 ALA A CA 1
ATOM 663 C C . ALA A 1 86 ? -13.237 9.576 8.504 1.00 82.00 86 ALA A C 1
ATOM 665 O O . ALA A 1 86 ? -14.408 9.538 8.888 1.00 82.00 86 ALA A O 1
ATOM 666 N N . LEU A 1 87 ? -12.240 9.944 9.315 1.00 82.56 87 LEU A N 1
ATOM 667 C CA . LEU A 1 87 ? -12.439 10.305 10.719 1.00 82.56 87 LEU A CA 1
ATOM 668 C C . LEU A 1 87 ? -13.398 11.497 10.874 1.00 82.56 87 LEU A C 1
ATOM 670 O O . LEU A 1 87 ? -14.332 11.438 11.672 1.00 82.56 87 LEU A O 1
ATOM 674 N N . LEU A 1 88 ? -13.209 12.551 10.074 1.00 84.62 88 LEU A N 1
ATOM 675 C CA . LEU A 1 88 ? -14.059 13.746 10.086 1.00 84.62 88 LEU A CA 1
ATOM 676 C C . LEU A 1 88 ? -15.486 13.475 9.588 1.00 84.62 88 LEU A C 1
ATOM 678 O O . LEU A 1 88 ? -16.417 14.178 9.981 1.00 84.62 88 LEU A O 1
ATOM 682 N N . SER A 1 89 ? -15.679 12.489 8.708 1.00 83.44 89 SER A N 1
ATOM 683 C CA . SER A 1 89 ? -17.010 12.121 8.206 1.00 83.44 89 SER A CA 1
ATOM 684 C C . SER A 1 89 ? -17.880 11.438 9.269 1.00 83.44 89 SER A C 1
ATOM 686 O O . SER A 1 89 ? -19.091 11.662 9.317 1.00 83.44 89 SER A O 1
ATOM 688 N N . LEU A 1 90 ? -17.262 10.668 10.168 1.00 77.75 90 LEU A N 1
ATOM 689 C CA . LEU A 1 90 ? -17.956 9.981 11.258 1.00 77.75 90 LEU A CA 1
ATOM 690 C C . LEU A 1 90 ? -18.388 10.948 12.365 1.00 77.75 90 LEU A C 1
ATOM 692 O O . LEU A 1 90 ? -19.463 10.777 12.934 1.00 77.75 90 LEU A O 1
ATOM 696 N N . ASP A 1 91 ? -17.600 11.994 12.624 1.00 70.56 91 ASP A N 1
ATOM 697 C CA . ASP A 1 91 ? -17.900 13.010 13.645 1.00 70.56 91 ASP A CA 1
ATOM 698 C C . ASP A 1 91 ? -19.130 13.868 13.283 1.00 70.56 91 ASP A C 1
ATOM 700 O O . ASP A 1 91 ? -19.859 14.341 14.146 1.00 70.56 91 ASP A O 1
ATOM 704 N N . LYS A 1 92 ? -19.433 14.009 11.985 1.00 62.69 92 LYS A N 1
ATOM 705 C CA . LYS A 1 92 ? -20.625 14.729 11.491 1.00 62.69 92 LYS A CA 1
ATOM 706 C C . LYS A 1 92 ? -21.921 13.908 11.537 1.00 62.69 92 LYS A C 1
ATOM 708 O O . LYS A 1 92 ? -22.958 14.409 11.109 1.00 62.69 92 LYS A O 1
ATOM 713 N N . SER A 1 93 ? -21.858 12.650 11.976 1.00 60.03 93 SER A N 1
ATOM 714 C CA . SER A 1 93 ? -22.998 11.719 11.989 1.00 60.03 93 SER A CA 1
ATOM 715 C C . SER A 1 93 ? -23.689 11.604 13.362 1.00 60.03 93 SER A C 1
ATOM 717 O O . SER A 1 93 ? -24.570 10.757 13.520 1.00 60.03 93 SER A O 1
ATOM 719 N N . PHE A 1 94 ? -23.314 12.452 14.328 1.00 46.16 94 PHE A N 1
ATOM 720 C CA . PHE A 1 94 ? -23.932 12.610 15.653 1.00 46.16 94 PHE A CA 1
ATOM 721 C C . PHE A 1 94 ? -24.538 14.009 15.817 1.00 46.16 94 PHE A C 1
ATOM 723 O O . PHE A 1 94 ? -25.510 14.123 16.600 1.00 46.16 94 PHE A O 1
#

Sequence (94 aa):
MLDVEMAKLELSRKSLSDIHTDTAWKWASRACAAFQISLELTGVNKSLKFSEGQDYL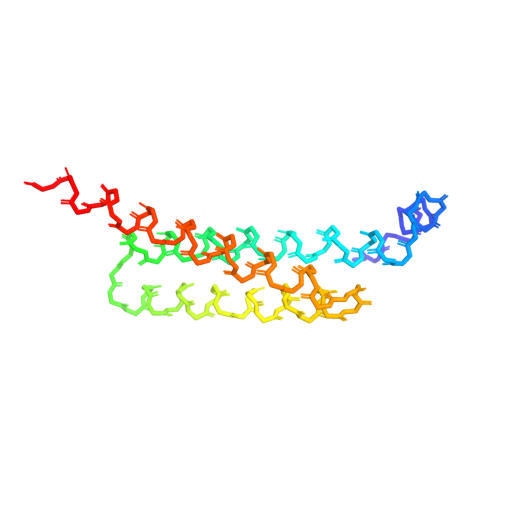GEAKEHASQVGSILLEKIEIATGQDFMDALLSLDKSF

Mean predicted aligned error: 3.78 Å

pLDDT: mean 93.28, std 8.54, range [46.16, 98.5]

Foldseek 3Di:
DDDVVVVVVCVVPDDLLRVLLVQLVVLLVQLLVLLLVLVVDDDPSSVVSNVSSVVSNVRSLVSQVVNHDVSNVVSVVVSVVSNVVSVVVVVVVD